Protein AF-A0A517XYT8-F1 (afdb_monomer)

Solvent-accessible surface area (backbone atoms only — not comparable to full-atom values): 6330 Å² total; per-residue (Å²): 113,70,70,57,56,52,49,46,38,22,62,76,65,64,52,74,62,92,68,50,55,78,69,40,64,41,75,62,33,64,22,34,53,51,24,52,51,51,46,69,72,39,90,82,55,67,39,56,68,68,57,50,50,59,44,69,70,45,68,72,28,56,92,59,52,90,49,69,70,58,46,50,52,51,55,52,36,47,40,55,40,17,55,40,62,72,45,54,46,37,58,53,45,78,43,42,68,48,84,69,75,75,79,76,74,81,81,130

Mean predicted aligned error: 7.03 Å

Structure (mmCIF, N/CA/C/O backbone):
data_AF-A0A517XYT8-F1
#
_entry.id   AF-A0A517XYT8-F1
#
loop_
_atom_site.group_PDB
_atom_site.id
_atom_site.type_symbol
_atom_site.label_atom_id
_atom_site.label_alt_id
_atom_site.label_comp_id
_atom_site.label_asym_id
_atom_site.label_entity_id
_atom_site.label_seq_id
_atom_site.pdbx_PDB_ins_code
_atom_site.Cartn_x
_atom_site.Cartn_y
_atom_site.Cartn_z
_atom_site.occupancy
_atom_site.B_iso_or_equiv
_atom_site.auth_seq_id
_atom_site.auth_comp_id
_atom_site.auth_asym_id
_atom_site.auth_atom_id
_atom_site.pdbx_PDB_model_num
ATOM 1 N N . MET A 1 1 ? 5.694 14.159 -13.184 1.00 49.62 1 MET A N 1
ATOM 2 C CA . MET A 1 1 ? 4.398 14.209 -13.904 1.00 49.62 1 MET A CA 1
ATOM 3 C C . MET A 1 1 ? 4.170 13.045 -14.868 1.00 49.62 1 MET A C 1
ATOM 5 O O . MET A 1 1 ? 3.067 12.523 -14.855 1.00 49.62 1 MET A O 1
ATOM 9 N N . LEU A 1 2 ? 5.161 12.582 -15.647 1.00 55.12 2 LEU A N 1
ATOM 10 C CA . LEU A 1 2 ? 4.976 11.464 -16.597 1.00 55.12 2 L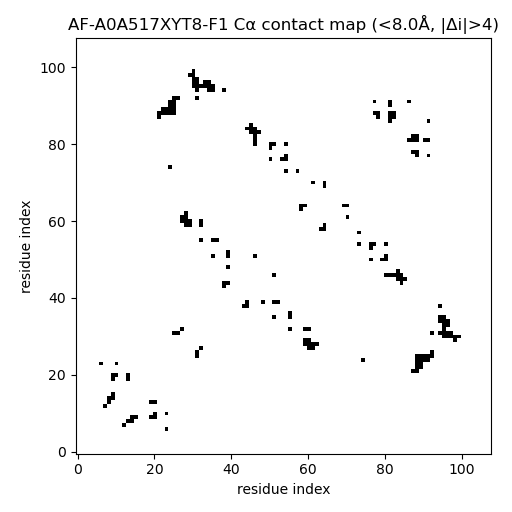EU A CA 1
ATOM 11 C C . LEU A 1 2 ? 4.400 10.185 -15.952 1.00 55.12 2 LEU A C 1
ATOM 13 O O . LEU A 1 2 ? 3.508 9.561 -16.512 1.00 55.12 2 LEU A O 1
ATOM 17 N N . ASN A 1 3 ? 4.856 9.841 -14.744 1.00 67.75 3 ASN A N 1
ATOM 18 C CA . ASN A 1 3 ? 4.421 8.636 -14.029 1.00 67.75 3 ASN A CA 1
ATOM 19 C C . ASN A 1 3 ? 2.929 8.674 -13.630 1.00 67.75 3 ASN A C 1
ATOM 21 O O . ASN A 1 3 ? 2.262 7.649 -13.651 1.00 67.75 3 ASN A O 1
ATOM 25 N N . VAL A 1 4 ? 2.383 9.862 -13.334 1.00 69.50 4 VAL A N 1
ATOM 26 C CA . VAL A 1 4 ? 0.958 10.033 -12.995 1.00 69.50 4 VAL A CA 1
ATOM 27 C C . VAL A 1 4 ? 0.096 9.812 -14.233 1.00 69.50 4 VAL A C 1
ATOM 29 O O . VAL A 1 4 ? -0.816 8.999 -14.197 1.00 69.50 4 VAL A O 1
ATOM 32 N N . TYR A 1 5 ? 0.431 10.450 -15.359 1.00 73.12 5 TYR A N 1
ATOM 33 C CA . TYR A 1 5 ? -0.308 10.260 -16.612 1.00 73.12 5 TYR A CA 1
ATOM 34 C C . TYR A 1 5 ? -0.285 8.807 -17.095 1.00 73.12 5 TYR A C 1
ATOM 36 O O . TYR A 1 5 ? -1.315 8.295 -17.530 1.00 73.12 5 TYR A O 1
ATOM 44 N N . LEU A 1 6 ? 0.863 8.129 -16.979 1.00 77.31 6 LEU A N 1
ATOM 45 C CA . LEU A 1 6 ? 0.988 6.724 -17.368 1.00 77.31 6 LEU A CA 1
ATOM 46 C C . LEU A 1 6 ? 0.128 5.813 -16.481 1.00 77.31 6 LEU A C 1
ATOM 48 O O . LEU A 1 6 ? -0.585 4.952 -16.993 1.00 77.31 6 LEU A O 1
ATOM 52 N N . LYS A 1 7 ? 0.159 6.030 -15.158 1.00 80.38 7 LYS A N 1
ATOM 53 C CA . LYS A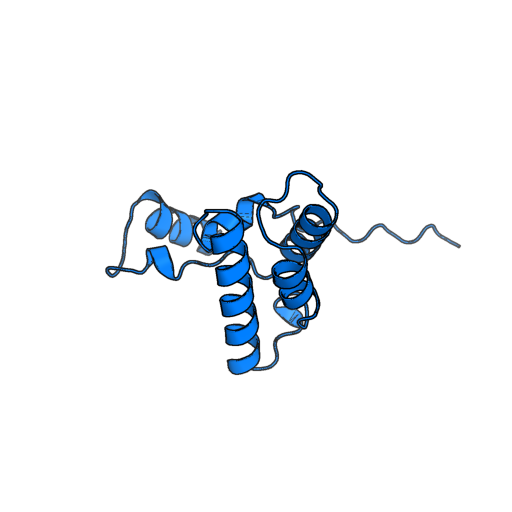 1 7 ? -0.670 5.280 -14.208 1.00 80.38 7 LYS A CA 1
ATOM 54 C C . LYS A 1 7 ? -2.154 5.549 -14.418 1.00 80.38 7 LYS A C 1
ATOM 56 O O . LYS A 1 7 ? -2.922 4.600 -14.400 1.00 80.38 7 LYS A O 1
ATOM 61 N N . THR A 1 8 ? -2.564 6.787 -14.690 1.00 80.25 8 THR A N 1
ATOM 62 C CA . THR A 1 8 ? -3.968 7.115 -14.986 1.00 80.25 8 THR A CA 1
ATOM 63 C C . THR A 1 8 ? -4.441 6.443 -16.272 1.00 80.25 8 THR A C 1
ATOM 65 O O . THR A 1 8 ? -5.505 5.832 -16.284 1.00 80.25 8 THR A O 1
ATOM 68 N N . ALA A 1 9 ? -3.647 6.500 -17.343 1.00 83.38 9 ALA A N 1
ATOM 69 C CA . ALA A 1 9 ? -3.965 5.836 -18.605 1.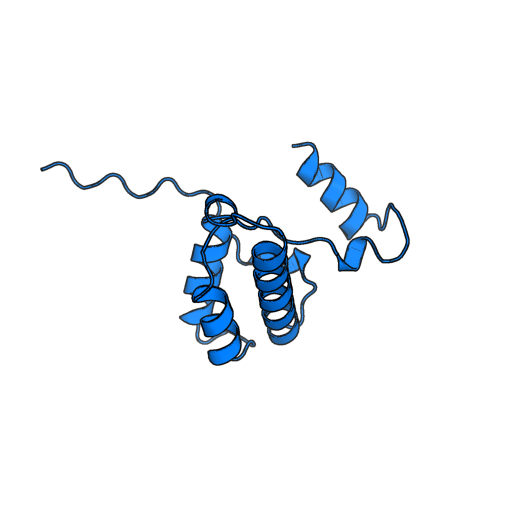00 83.38 9 ALA A CA 1
ATOM 70 C C . ALA A 1 9 ? -4.111 4.314 -18.439 1.00 83.38 9 ALA A C 1
ATOM 72 O O . ALA A 1 9 ? -5.050 3.729 -18.971 1.00 83.38 9 ALA A O 1
ATOM 73 N N . ALA A 1 10 ? -3.220 3.688 -17.667 1.00 82.00 10 ALA A N 1
ATOM 74 C CA . ALA A 1 10 ? -3.260 2.252 -17.408 1.00 82.00 10 ALA A CA 1
ATOM 75 C C . ALA A 1 10 ? -4.350 1.842 -16.400 1.00 82.00 10 ALA A C 1
ATOM 77 O O . ALA A 1 10 ? -4.943 0.782 -16.544 1.00 82.00 10 ALA A O 1
ATOM 78 N N . TYR A 1 11 ? -4.628 2.661 -15.381 1.00 82.38 11 TYR A N 1
ATOM 79 C CA . TYR A 1 11 ? -5.596 2.336 -14.330 1.00 82.38 11 TYR A CA 1
ATOM 80 C C . TYR A 1 11 ? -7.039 2.655 -14.729 1.00 82.38 11 TYR A C 1
ATOM 82 O O . TYR A 1 11 ? -7.926 1.823 -14.563 1.00 82.38 11 TYR A O 1
ATOM 90 N N . VAL A 1 12 ? -7.272 3.867 -15.246 1.00 84.19 12 VAL A N 1
ATOM 91 C CA . VAL A 1 12 ? -8.605 4.372 -15.612 1.00 84.19 12 VAL A CA 1
ATOM 92 C C . VAL A 1 12 ? -8.935 4.031 -17.060 1.00 84.19 12 VAL A C 1
ATOM 94 O O . VAL A 1 12 ? -10.055 3.633 -17.359 1.00 84.19 12 VAL A O 1
ATOM 97 N N . GLY A 1 13 ? -7.964 4.202 -17.960 1.00 83.81 13 GLY A N 1
ATOM 98 C CA . GLY A 1 13 ? -8.144 3.959 -19.392 1.00 83.81 13 GLY A CA 1
ATOM 99 C C . GLY A 1 13 ? -7.907 2.513 -19.828 1.00 83.81 13 GLY A C 1
ATOM 100 O O . GLY A 1 13 ? -8.090 2.226 -21.006 1.00 83.81 13 GLY A O 1
ATOM 101 N N . ASP A 1 14 ? -7.468 1.638 -18.914 1.00 85.00 14 ASP A N 1
ATOM 102 C CA . ASP A 1 14 ? -7.078 0.241 -19.179 1.00 85.00 14 ASP A CA 1
ATOM 103 C C . ASP A 1 14 ? -6.095 0.095 -20.362 1.00 85.00 14 ASP A C 1
ATOM 105 O O . ASP A 1 14 ? -6.068 -0.899 -21.086 1.00 85.00 14 ASP A O 1
ATOM 109 N N . LEU A 1 15 ? -5.279 1.132 -20.596 1.00 87.69 15 LEU A N 1
ATOM 110 C CA . LEU A 1 15 ? -4.333 1.163 -21.704 1.00 87.69 15 LEU A CA 1
ATOM 111 C C . LEU A 1 15 ? -3.065 0.384 -21.350 1.00 87.69 15 LEU A C 1
ATOM 113 O O . LEU A 1 15 ? -2.415 0.647 -20.338 1.00 87.69 15 LEU A O 1
ATOM 117 N N . GLY A 1 16 ? -2.654 -0.522 -22.237 1.00 86.88 16 GLY A N 1
ATOM 118 C CA . GLY A 1 16 ? -1.414 -1.281 -22.106 1.00 86.88 16 GLY A CA 1
ATOM 119 C C . GLY A 1 16 ? -1.600 -2.762 -22.411 1.00 86.88 16 GLY A C 1
ATOM 120 O O . GLY A 1 16 ? -2.503 -3.158 -23.142 1.00 86.88 16 GLY A O 1
ATOM 121 N N . ARG A 1 17 ? -0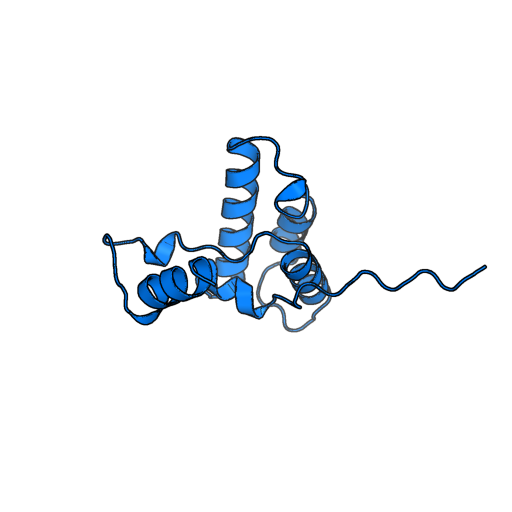.699 -3.592 -21.877 1.00 88.56 17 ARG A N 1
ATOM 122 C CA . ARG A 1 17 ? -0.841 -5.051 -21.971 1.00 88.56 17 ARG A CA 1
ATOM 123 C C . ARG A 1 17 ? -1.957 -5.526 -21.032 1.00 88.56 17 ARG A C 1
ATOM 125 O O . ARG A 1 17 ? -2.078 -4.963 -19.942 1.00 88.56 17 ARG A O 1
ATOM 132 N N . PRO A 1 18 ? -2.694 -6.592 -21.387 1.00 88.44 18 PRO A N 1
ATOM 133 C CA . PRO A 1 18 ? -3.630 -7.227 -20.464 1.00 88.44 18 PRO A CA 1
ATOM 134 C C . PRO A 1 18 ? -2.964 -7.534 -19.115 1.00 88.44 18 PRO A C 1
ATOM 136 O O . PRO A 1 18 ? -1.842 -8.043 -19.082 1.00 88.44 18 PRO A O 1
ATOM 139 N N . GLY A 1 19 ? -3.637 -7.187 -18.016 1.00 83.56 19 GLY A N 1
ATOM 140 C CA . GLY A 1 19 ? -3.131 -7.373 -16.651 1.00 83.56 19 GLY A CA 1
ATOM 141 C C . GLY A 1 19 ? -2.160 -6.293 -16.156 1.00 83.56 19 GLY A C 1
ATOM 142 O O . GLY A 1 19 ? -1.692 -6.374 -15.021 1.00 83.56 19 GLY A O 1
ATOM 143 N N . LEU A 1 20 ? -1.857 -5.257 -16.955 1.00 87.38 20 LEU A N 1
ATOM 144 C CA . LEU A 1 20 ? -1.018 -4.139 -16.501 1.00 87.38 20 LEU A CA 1
ATOM 145 C C . LEU A 1 20 ? -1.623 -3.444 -15.274 1.00 87.38 20 LEU A C 1
ATOM 147 O O . LEU A 1 20 ? -0.898 -3.110 -14.338 1.00 87.38 20 LEU A O 1
ATOM 151 N N . ARG A 1 21 ? -2.949 -3.278 -15.252 1.00 86.88 21 ARG A N 1
ATOM 152 C CA . ARG A 1 21 ? -3.689 -2.686 -14.133 1.00 86.88 21 ARG A CA 1
ATOM 153 C C . ARG A 1 21 ? -3.408 -3.390 -12.800 1.00 86.88 21 ARG A C 1
ATOM 155 O O . ARG A 1 21 ? -3.239 -2.719 -11.785 1.00 86.88 21 ARG A O 1
ATOM 162 N N . ASP A 1 22 ? -3.273 -4.716 -12.814 1.00 86.00 22 ASP A N 1
ATOM 163 C CA . ASP A 1 22 ? -3.106 -5.549 -11.613 1.00 86.00 22 ASP A CA 1
ATOM 164 C C . ASP A 1 22 ? -1.699 -5.481 -11.005 1.00 86.00 22 ASP A C 1
ATOM 166 O O . ASP A 1 22 ? -1.454 -5.984 -9.899 1.00 86.00 22 ASP A O 1
ATOM 170 N N . VAL A 1 23 ? -0.746 -4.892 -11.731 1.00 87.06 23 VAL A N 1
ATOM 171 C CA . VAL A 1 23 ? 0.647 -4.716 -11.296 1.00 87.06 23 VAL A CA 1
ATOM 172 C C . VAL A 1 23 ? 1.014 -3.259 -11.028 1.00 87.06 23 VAL A C 1
ATOM 174 O O . VAL A 1 23 ? 2.126 -2.993 -10.572 1.00 87.06 23 VAL A O 1
ATOM 177 N N . LEU A 1 24 ? 0.085 -2.322 -11.243 1.00 90.00 24 LEU A N 1
ATOM 178 C CA . LEU A 1 24 ? 0.259 -0.940 -10.811 1.00 90.00 24 LEU A CA 1
ATOM 179 C C . LEU A 1 24 ? 0.314 -0.886 -9.284 1.00 90.00 24 LEU A C 1
ATOM 181 O O . LEU A 1 24 ? -0.521 -1.464 -8.591 1.00 90.00 24 LEU A O 1
ATOM 185 N N . HIS A 1 25 ? 1.308 -0.174 -8.766 1.00 89.00 25 HIS A N 1
ATOM 186 C CA . HIS A 1 25 ? 1.538 -0.040 -7.335 1.00 89.00 25 HIS A CA 1
ATOM 187 C C . HIS A 1 25 ? 1.565 1.431 -6.909 1.00 89.00 25 HIS A C 1
ATOM 189 O O . HIS A 1 25 ? 1.902 2.303 -7.727 1.00 89.00 25 HIS A O 1
ATOM 195 N N . PRO A 1 26 ? 1.230 1.731 -5.642 1.00 88.81 26 PRO A N 1
ATOM 196 C CA . PRO A 1 26 ? 1.260 3.089 -5.116 1.00 88.81 26 PRO A CA 1
ATOM 197 C C . PRO A 1 26 ? 2.708 3.607 -5.071 1.00 88.81 26 PRO A C 1
ATOM 199 O O . PRO A 1 26 ? 3.659 2.829 -5.251 1.00 88.81 26 PRO A O 1
ATOM 202 N N . PRO A 1 27 ? 2.922 4.917 -4.877 1.00 86.69 27 PRO A N 1
ATOM 203 C CA . PRO A 1 27 ? 4.249 5.423 -4.543 1.00 86.69 27 PRO A CA 1
ATOM 204 C C . PRO A 1 27 ? 4.749 4.761 -3.250 1.00 86.69 27 PRO A C 1
ATOM 206 O O . PRO A 1 27 ? 4.148 4.906 -2.194 1.00 86.69 27 PRO A O 1
ATOM 209 N N . ILE A 1 28 ? 5.847 4.008 -3.336 1.00 88.00 28 ILE A N 1
ATOM 210 C CA . ILE A 1 28 ? 6.484 3.356 -2.183 1.00 88.00 28 ILE A CA 1
ATOM 211 C C . ILE A 1 28 ? 7.368 4.399 -1.490 1.00 88.00 28 ILE A C 1
ATOM 213 O O . ILE A 1 28 ? 8.586 4.383 -1.620 1.00 88.00 28 ILE A O 1
ATOM 217 N N . ASP A 1 29 ? 6.760 5.387 -0.843 1.00 88.25 29 ASP A N 1
ATOM 218 C CA . ASP A 1 29 ? 7.464 6.525 -0.248 1.00 88.25 29 ASP A CA 1
ATOM 219 C C . ASP A 1 29 ? 7.093 6.748 1.230 1.00 88.25 29 ASP A C 1
ATOM 221 O O . ASP A 1 29 ? 6.303 6.010 1.817 1.00 88.25 29 ASP A O 1
ATOM 225 N N . GLY A 1 30 ? 7.692 7.766 1.857 1.00 87.38 30 GLY A N 1
ATOM 226 C CA . GLY A 1 30 ? 7.429 8.078 3.264 1.00 87.38 30 GLY A CA 1
ATOM 227 C C . GLY A 1 30 ? 5.981 8.493 3.532 1.00 87.38 30 GLY A C 1
ATOM 228 O O . GLY A 1 30 ? 5.445 8.156 4.582 1.00 87.38 30 GLY A O 1
ATOM 229 N N . GLY A 1 31 ? 5.324 9.155 2.574 1.00 90.31 31 GLY A N 1
ATOM 230 C CA . GLY A 1 31 ? 3.924 9.561 2.700 1.00 90.31 31 GLY A CA 1
ATOM 231 C C . GLY A 1 31 ? 2.981 8.363 2.759 1.00 90.31 31 GLY A C 1
ATOM 232 O O . GLY A 1 31 ? 2.026 8.366 3.538 1.00 90.31 31 GLY A O 1
ATOM 233 N N . LEU A 1 32 ? 3.278 7.307 1.992 1.00 92.00 32 LEU A N 1
ATOM 234 C CA . LEU A 1 32 ? 2.513 6.063 2.047 1.00 92.00 32 LEU A CA 1
ATOM 235 C C . LEU A 1 32 ? 2.733 5.346 3.384 1.00 92.00 32 LEU A C 1
ATOM 237 O O . LEU A 1 32 ? 1.769 4.884 3.988 1.00 92.00 32 LEU A O 1
ATOM 241 N N . TRP A 1 33 ? 3.976 5.277 3.873 1.00 91.88 33 TRP A N 1
ATOM 242 C CA . TRP A 1 33 ? 4.277 4.636 5.162 1.00 91.88 33 TRP A CA 1
ATOM 243 C C . TRP A 1 33 ? 3.592 5.330 6.337 1.00 91.88 33 TRP A C 1
ATOM 245 O O . TRP A 1 33 ? 3.032 4.653 7.202 1.00 91.88 33 TRP A O 1
ATOM 255 N N . SER A 1 34 ? 3.594 6.664 6.353 1.00 91.50 34 SER A N 1
ATOM 256 C CA . SER A 1 34 ? 2.878 7.447 7.364 1.00 91.50 34 SER A CA 1
ATOM 257 C C . SER A 1 34 ? 1.380 7.151 7.326 1.00 91.50 34 SER A C 1
ATOM 259 O O . SER A 1 34 ? 0.792 6.816 8.350 1.00 91.50 34 SER A O 1
ATOM 261 N N . GLY A 1 35 ? 0.784 7.155 6.134 1.00 93.44 35 GLY A N 1
ATOM 262 C CA . GLY A 1 35 ? -0.625 6.824 5.939 1.00 93.44 35 GLY A CA 1
ATOM 263 C C . GLY A 1 35 ? -1.020 5.421 6.387 1.00 93.44 35 GLY A C 1
ATOM 264 O O . GLY A 1 35 ? -2.023 5.228 7.072 1.00 93.44 35 GLY A O 1
ATOM 265 N N . LEU A 1 36 ? -0.201 4.424 6.053 1.00 93.50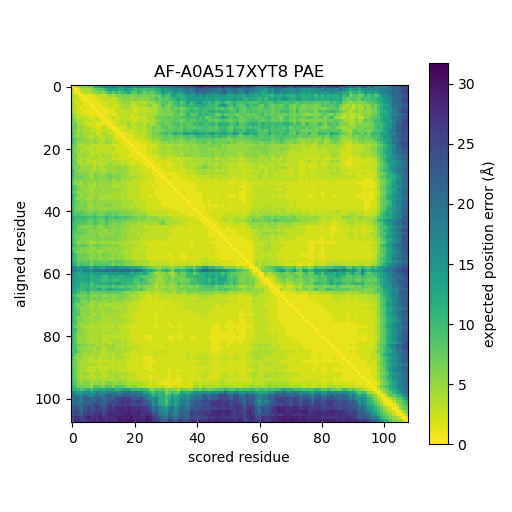 36 LEU A N 1
ATOM 266 C CA . LEU A 1 36 ? -0.402 3.044 6.497 1.00 93.50 36 LEU A CA 1
ATOM 267 C C . LEU A 1 36 ? -0.219 2.891 8.014 1.00 93.50 36 LEU A C 1
ATOM 269 O O . LEU A 1 36 ? -0.891 2.066 8.634 1.00 93.50 36 LEU A O 1
ATOM 273 N N . SER A 1 37 ? 0.646 3.700 8.628 1.00 92.75 37 SER A N 1
ATOM 274 C CA . SER A 1 37 ? 0.794 3.751 10.087 1.00 92.75 37 SER A CA 1
ATOM 275 C C . SER A 1 37 ? -0.445 4.354 10.757 1.00 92.75 37 SER A C 1
ATOM 277 O O . SER A 1 37 ? -0.920 3.823 11.760 1.00 92.75 37 SER A O 1
ATOM 279 N N . GLU A 1 38 ? -1.034 5.404 10.177 1.00 94.38 38 GLU A N 1
ATOM 280 C CA . GLU A 1 38 ? -2.312 5.954 10.647 1.00 94.38 38 GLU A CA 1
ATOM 281 C C . GLU A 1 38 ? -3.465 4.957 10.476 1.00 94.38 38 GLU A C 1
ATOM 283 O O . GLU A 1 38 ? -4.280 4.780 11.387 1.00 94.38 38 GLU A O 1
ATOM 288 N N . LEU A 1 39 ? -3.504 4.233 9.352 1.00 94.31 39 LEU A N 1
ATOM 289 C CA . LEU A 1 39 ? -4.460 3.146 9.139 1.00 94.31 39 LEU A CA 1
ATOM 290 C C . LEU A 1 39 ? -4.338 2.068 10.228 1.00 94.31 39 LEU A C 1
ATOM 292 O O . LEU A 1 39 ? -5.355 1.567 10.707 1.00 94.31 39 LEU A O 1
ATOM 296 N N . ALA A 1 40 ? -3.118 1.749 10.673 1.00 92.94 40 ALA A N 1
ATOM 297 C CA . ALA A 1 40 ? -2.890 0.776 11.743 1.00 92.94 40 ALA A CA 1
ATOM 298 C C . ALA A 1 40 ? -3.469 1.228 13.088 1.00 92.94 40 ALA A C 1
ATOM 300 O O . ALA A 1 40 ? -3.989 0.405 13.846 1.00 92.94 40 ALA A O 1
ATOM 301 N N . ALA A 1 41 ? -3.439 2.531 13.366 1.00 92.44 41 ALA A N 1
ATOM 302 C CA . ALA A 1 41 ? -4.075 3.115 14.543 1.00 92.44 41 ALA A CA 1
ATOM 303 C C . ALA A 1 41 ? -5.603 3.258 14.387 1.00 92.44 41 ALA A C 1
ATOM 305 O O . ALA A 1 41 ? -6.327 3.328 15.382 1.00 92.44 41 ALA A O 1
ATOM 306 N N . SER A 1 42 ? -6.114 3.277 13.154 1.00 92.25 42 SER A N 1
ATOM 307 C CA . SER A 1 42 ? -7.526 3.525 12.872 1.00 92.25 42 SER A CA 1
ATOM 308 C C . SER A 1 42 ? -8.425 2.348 13.276 1.00 92.25 42 SER A C 1
ATOM 310 O O . SER A 1 42 ? -8.188 1.214 12.847 1.00 92.25 42 SER A O 1
ATOM 312 N N . PRO A 1 43 ? -9.526 2.591 14.016 1.00 90.69 43 PRO A N 1
ATOM 313 C CA . PRO A 1 43 ? -10.532 1.570 14.313 1.00 90.69 43 PRO A CA 1
ATOM 314 C C . PRO A 1 43 ? -11.418 1.234 13.103 1.00 90.69 43 PRO A C 1
ATOM 316 O O . PRO A 1 43 ? -12.192 0.285 13.162 1.00 90.69 43 PRO A O 1
ATOM 319 N N . LYS A 1 44 ? -11.336 2.016 12.015 1.00 90.25 44 LYS A N 1
ATOM 320 C CA . LYS A 1 44 ? -12.121 1.815 10.784 1.00 90.25 44 LYS A CA 1
ATOM 321 C C . LYS A 1 44 ? -11.423 0.921 9.755 1.00 90.25 44 LYS A C 1
ATOM 323 O O . LYS A 1 44 ? -11.997 0.689 8.693 1.00 90.25 44 LYS A O 1
ATOM 328 N N . ARG A 1 45 ? -10.198 0.466 10.039 1.00 93.88 45 ARG A N 1
ATOM 329 C CA . ARG A 1 45 ? -9.459 -0.445 9.156 1.00 93.88 45 ARG A CA 1
ATOM 330 C C . ARG A 1 45 ? -10.239 -1.741 8.941 1.00 93.88 45 ARG A C 1
ATOM 332 O O . ARG A 1 45 ? -10.910 -2.220 9.858 1.00 93.88 45 ARG A O 1
ATOM 339 N N . LYS A 1 46 ? -10.114 -2.318 7.751 1.00 95.88 46 LYS A N 1
ATOM 340 C CA . LYS A 1 46 ? -10.674 -3.636 7.423 1.00 95.88 46 LYS A CA 1
ATOM 341 C C . LYS A 1 46 ? -9.595 -4.716 7.446 1.00 95.88 46 LYS A C 1
ATOM 343 O O . LYS A 1 46 ? -9.879 -5.859 7.799 1.00 95.88 46 LYS A O 1
ATOM 348 N N . VAL A 1 47 ? -8.358 -4.348 7.110 1.00 96.62 47 VAL A N 1
ATOM 349 C CA . VAL A 1 47 ? -7.197 -5.234 7.157 1.00 96.62 47 VAL A CA 1
ATOM 350 C C . VAL A 1 47 ? -6.888 -5.666 8.592 1.00 96.62 47 VAL A C 1
ATOM 352 O O . VAL A 1 47 ? -7.009 -4.889 9.546 1.00 96.62 47 VAL A O 1
ATOM 355 N N . SER A 1 48 ? -6.450 -6.918 8.750 1.00 95.81 48 SER A N 1
ATOM 356 C CA . SER A 1 48 ? -6.005 -7.418 10.050 1.00 95.81 48 SER A CA 1
ATOM 357 C C . SER A 1 48 ? -4.771 -6.636 10.542 1.00 95.81 48 SER A C 1
ATOM 359 O O . SER A 1 48 ? -3.891 -6.291 9.740 1.00 95.81 48 SER A O 1
ATOM 361 N N . PRO A 1 49 ? -4.667 -6.376 11.860 1.00 94.25 49 PRO A N 1
ATOM 362 C CA . PRO A 1 49 ? -3.513 -5.689 12.444 1.00 94.25 49 PRO A CA 1
ATOM 363 C C . PRO A 1 49 ? -2.184 -6.377 12.127 1.00 94.25 49 PRO A C 1
ATOM 365 O O . PRO A 1 49 ? -1.183 -5.709 11.889 1.00 94.25 49 PRO A O 1
ATOM 368 N N . GLU A 1 50 ? -2.173 -7.708 12.090 1.00 95.38 50 GLU A N 1
ATOM 369 C CA . GLU A 1 50 ? -0.979 -8.524 11.872 1.00 95.38 50 GLU A CA 1
ATOM 370 C C . GLU A 1 50 ? -0.428 -8.356 10.452 1.00 95.38 50 GLU A C 1
ATOM 372 O O . GLU A 1 50 ? 0.786 -8.266 10.258 1.00 95.38 50 GLU A O 1
ATOM 377 N N . VAL A 1 51 ? -1.315 -8.278 9.454 1.00 95.50 51 VAL A N 1
ATOM 378 C CA . VAL A 1 51 ? -0.932 -8.066 8.049 1.00 95.50 51 VAL A CA 1
ATOM 379 C C . VAL A 1 51 ? -0.273 -6.699 7.881 1.00 95.50 51 VAL A C 1
ATOM 381 O O . VAL A 1 51 ? 0.777 -6.584 7.246 1.00 95.50 51 VAL A O 1
ATOM 384 N N . LEU A 1 52 ? -0.863 -5.671 8.489 1.00 94.25 52 LEU A N 1
ATOM 385 C CA . LEU A 1 52 ? -0.357 -4.308 8.403 1.00 94.25 52 LEU A CA 1
ATOM 386 C C . LEU A 1 52 ? 0.940 -4.128 9.204 1.00 94.25 52 LEU A C 1
ATOM 388 O O . LEU A 1 52 ? 1.890 -3.532 8.703 1.00 94.25 52 LEU A O 1
ATOM 392 N N . ALA A 1 53 ? 1.029 -4.722 10.398 1.00 93.56 53 ALA A N 1
ATOM 393 C CA . ALA A 1 53 ? 2.253 -4.738 11.197 1.00 93.56 53 ALA A CA 1
ATOM 394 C C . ALA A 1 53 ? 3.415 -5.386 10.434 1.00 93.56 53 ALA A C 1
ATOM 396 O O . ALA A 1 53 ? 4.526 -4.861 10.443 1.00 93.56 53 ALA A O 1
ATOM 397 N N . ARG A 1 54 ? 3.158 -6.486 9.714 1.00 93.50 54 ARG A N 1
ATOM 398 C CA . ARG A 1 54 ? 4.182 -7.140 8.894 1.00 93.50 54 ARG A CA 1
ATOM 399 C C . ARG A 1 54 ? 4.685 -6.255 7.755 1.00 93.50 54 ARG A C 1
ATOM 401 O O . ARG A 1 54 ? 5.871 -6.308 7.453 1.00 93.50 54 ARG A O 1
ATOM 408 N N . LEU A 1 55 ? 3.818 -5.447 7.140 1.00 92.94 55 LEU A N 1
ATOM 409 C CA . LEU A 1 55 ? 4.233 -4.458 6.140 1.00 92.94 55 LEU A CA 1
ATOM 410 C C . LEU A 1 55 ? 5.087 -3.349 6.771 1.00 92.94 55 LEU A C 1
ATOM 412 O O . LEU A 1 55 ? 6.151 -3.027 6.250 1.00 92.94 55 LEU A O 1
ATOM 416 N N . LEU A 1 56 ? 4.649 -2.797 7.905 1.00 91.50 56 LEU A N 1
ATOM 417 C CA . LEU A 1 56 ? 5.332 -1.689 8.584 1.00 91.50 56 LEU A CA 1
ATOM 418 C C . LEU A 1 56 ? 6.689 -2.082 9.193 1.00 91.50 56 LEU A C 1
ATOM 420 O O . LEU A 1 56 ? 7.520 -1.211 9.429 1.00 91.50 56 LEU A O 1
ATOM 424 N N . GLN A 1 57 ? 6.934 -3.377 9.417 1.00 91.06 57 GLN A N 1
ATOM 425 C CA . GLN A 1 57 ? 8.233 -3.914 9.843 1.00 91.06 57 GLN A CA 1
ATOM 426 C C . GLN A 1 57 ? 9.272 -4.007 8.715 1.00 91.06 57 GLN A C 1
ATOM 428 O O . GLN A 1 57 ? 10.453 -4.206 9.000 1.00 91.06 57 GLN A O 1
ATOM 433 N N . LEU A 1 58 ? 8.864 -3.912 7.445 1.00 87.56 58 LEU A N 1
ATOM 434 C CA . LEU A 1 58 ? 9.805 -3.907 6.323 1.00 87.56 58 LEU A CA 1
ATOM 435 C C . LEU A 1 58 ? 10.560 -2.573 6.260 1.00 87.56 58 LEU A C 1
ATOM 437 O O . LEU A 1 58 ? 10.093 -1.573 6.802 1.00 87.56 58 LEU A O 1
ATOM 441 N N . ASN A 1 59 ? 11.709 -2.562 5.572 1.00 72.19 59 ASN A N 1
ATOM 442 C CA . ASN A 1 59 ? 12.634 -1.423 5.443 1.00 72.19 59 ASN A CA 1
ATOM 443 C C . ASN A 1 59 ? 12.072 -0.227 4.641 1.00 72.19 59 ASN A C 1
ATOM 445 O O . ASN A 1 59 ? 12.694 0.238 3.689 1.00 72.19 59 ASN A O 1
ATOM 449 N N . GLY A 1 60 ? 10.931 0.309 5.073 1.00 69.50 60 GLY A N 1
ATOM 450 C CA . GLY A 1 60 ? 10.514 1.678 4.817 1.00 69.50 60 GLY A CA 1
ATOM 451 C C . GLY A 1 60 ? 10.323 2.075 3.344 1.00 69.50 60 GLY A C 1
ATOM 452 O O . GLY A 1 60 ? 10.146 1.220 2.472 1.00 69.50 60 GLY A O 1
ATOM 453 N N . PRO A 1 61 ? 10.349 3.400 3.074 1.00 71.44 61 PRO A N 1
ATOM 454 C CA . PRO A 1 61 ? 10.244 3.963 1.731 1.00 71.44 61 PRO A CA 1
ATOM 455 C C . PRO A 1 61 ? 11.277 3.381 0.763 1.00 71.44 61 PRO A C 1
ATOM 457 O O . PRO A 1 61 ? 12.326 2.895 1.177 1.00 71.44 61 PRO A O 1
ATOM 460 N N . ILE A 1 62 ? 11.050 3.569 -0.540 1.00 71.88 62 ILE A N 1
ATOM 461 C CA . ILE A 1 62 ? 11.905 3.090 -1.642 1.00 71.88 62 ILE A CA 1
ATOM 462 C C . ILE A 1 62 ? 13.404 3.380 -1.465 1.00 71.88 62 ILE A C 1
ATOM 464 O O . ILE A 1 62 ? 14.231 2.611 -1.939 1.00 71.88 62 ILE A O 1
ATOM 468 N N . ASN A 1 63 ? 13.762 4.441 -0.737 1.00 73.75 63 ASN A N 1
ATOM 469 C CA . ASN A 1 63 ? 15.149 4.809 -0.438 1.00 73.75 63 ASN A CA 1
ATOM 470 C C . ASN A 1 63 ? 15.890 3.766 0.423 1.00 73.75 63 ASN A C 1
ATOM 472 O O . ASN A 1 63 ? 17.117 3.752 0.426 1.00 73.75 63 ASN A O 1
ATOM 476 N N . GLY A 1 64 ? 15.166 2.916 1.158 1.00 72.38 64 GLY A N 1
ATOM 477 C CA . GLY A 1 64 ? 15.713 1.817 1.959 1.00 72.38 64 GLY A CA 1
ATOM 478 C C . GLY A 1 64 ? 15.816 0.483 1.211 1.00 72.38 64 GLY A C 1
ATOM 479 O O . GLY A 1 64 ? 16.303 -0.497 1.773 1.00 72.38 64 GLY A O 1
ATOM 480 N N . ILE A 1 65 ? 15.363 0.423 -0.045 1.00 83.06 65 ILE A N 1
ATOM 481 C CA . ILE A 1 65 ? 15.346 -0.802 -0.846 1.00 83.06 65 ILE A CA 1
ATOM 482 C C . ILE A 1 65 ? 16.672 -0.933 -1.595 1.00 83.06 65 ILE A C 1
ATOM 484 O O . ILE A 1 65 ? 16.950 -0.188 -2.532 1.00 83.06 65 ILE A O 1
ATOM 488 N N . THR A 1 66 ? 17.486 -1.908 -1.197 1.00 83.31 66 THR A N 1
ATOM 489 C CA . THR A 1 66 ? 18.825 -2.125 -1.769 1.00 83.31 66 THR A CA 1
ATOM 490 C C . THR A 1 66 ? 18.861 -3.188 -2.861 1.00 83.31 66 THR A C 1
ATOM 492 O O . THR A 1 66 ? 19.823 -3.243 -3.624 1.00 83.31 66 THR A O 1
ATOM 495 N N . ASP A 1 67 ? 17.834 -4.034 -2.954 1.00 88.44 67 ASP A N 1
ATOM 496 C CA . ASP A 1 67 ? 17.759 -5.101 -3.945 1.00 88.44 67 ASP A CA 1
ATOM 497 C C . ASP A 1 67 ? 16.319 -5.416 -4.390 1.00 88.44 67 ASP A C 1
ATOM 499 O O . ASP A 1 67 ? 15.320 -4.981 -3.810 1.00 88.44 67 ASP A O 1
ATOM 503 N N . TYR A 1 68 ? 16.221 -6.165 -5.490 1.00 88.44 68 TYR A N 1
ATOM 504 C CA . TYR A 1 68 ? 14.941 -6.555 -6.075 1.00 88.44 68 TYR A CA 1
ATOM 505 C C . TYR A 1 68 ? 14.126 -7.531 -5.199 1.00 88.44 68 TYR A C 1
ATOM 507 O O . TYR A 1 68 ? 12.907 -7.367 -5.114 1.00 88.44 68 TYR A O 1
ATOM 515 N N . PRO A 1 69 ? 14.730 -8.519 -4.508 1.00 91.50 69 PRO A N 1
ATOM 516 C CA . PRO A 1 69 ? 14.006 -9.335 -3.533 1.00 91.50 69 PRO A CA 1
ATOM 517 C C . PRO A 1 69 ? 13.316 -8.524 -2.425 1.00 91.50 69 PRO A C 1
ATOM 519 O O . PRO A 1 69 ? 12.150 -8.789 -2.126 1.00 91.50 69 PRO A O 1
ATOM 522 N N . ALA A 1 70 ? 13.978 -7.515 -1.854 1.00 88.44 70 ALA A N 1
ATOM 523 C CA . ALA A 1 70 ? 13.398 -6.625 -0.849 1.00 88.44 70 ALA A CA 1
ATOM 524 C C . ALA A 1 70 ? 12.223 -5.821 -1.424 1.00 88.44 70 ALA A C 1
ATOM 526 O O . ALA A 1 70 ? 11.163 -5.734 -0.799 1.00 88.44 70 ALA A O 1
ATOM 527 N N . TYR A 1 71 ? 12.365 -5.314 -2.654 1.00 88.81 71 TYR A N 1
ATOM 528 C CA . TYR A 1 71 ? 11.262 -4.674 -3.373 1.00 88.81 71 TYR A CA 1
ATOM 529 C C . TYR A 1 71 ? 10.046 -5.606 -3.504 1.00 88.81 71 TYR A C 1
ATOM 531 O O . TYR A 1 71 ? 8.921 -5.214 -3.191 1.00 88.81 71 TYR A O 1
ATOM 539 N N . LEU A 1 72 ? 10.254 -6.860 -3.917 1.00 91.38 72 LEU A N 1
ATOM 540 C CA . LEU A 1 72 ? 9.166 -7.829 -4.071 1.00 91.38 72 LEU A CA 1
ATOM 541 C C . LEU A 1 72 ? 8.471 -8.162 -2.748 1.00 91.38 72 LEU A C 1
ATOM 543 O O . LEU A 1 72 ? 7.249 -8.340 -2.738 1.00 91.38 72 LEU A O 1
ATOM 547 N N . GLN A 1 73 ? 9.210 -8.228 -1.638 1.00 92.12 73 GLN A N 1
ATOM 548 C CA . GLN A 1 73 ? 8.619 -8.434 -0.313 1.00 92.12 73 GLN A CA 1
ATOM 549 C C . GLN A 1 73 ? 7.672 -7.291 0.057 1.00 92.12 73 GLN A C 1
ATOM 551 O O . GLN A 1 73 ? 6.554 -7.551 0.504 1.00 92.12 73 GLN A O 1
ATOM 556 N N . ILE A 1 74 ? 8.078 -6.046 -0.204 1.00 92.19 74 ILE A N 1
ATOM 557 C CA . ILE A 1 74 ? 7.243 -4.860 0.020 1.00 92.19 74 I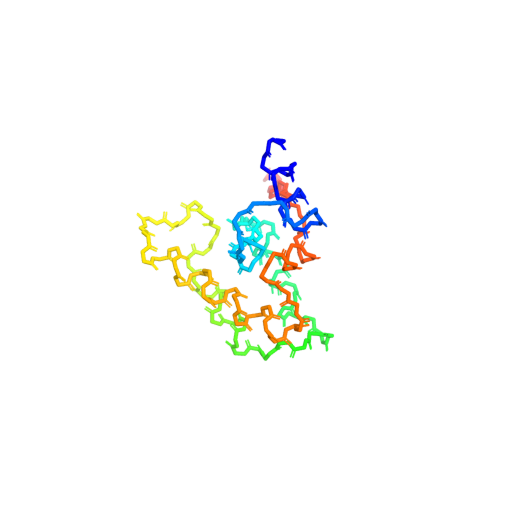LE A CA 1
ATOM 558 C C . ILE A 1 74 ? 5.988 -4.916 -0.846 1.00 92.19 74 ILE A C 1
ATOM 560 O O . ILE A 1 74 ? 4.882 -4.828 -0.320 1.00 92.19 74 ILE A O 1
ATOM 564 N N . ILE A 1 75 ? 6.128 -5.134 -2.158 1.00 92.75 75 ILE A N 1
ATOM 565 C CA . ILE A 1 75 ? 4.974 -5.204 -3.066 1.00 92.75 75 ILE A CA 1
ATOM 566 C C . ILE A 1 75 ? 4.010 -6.325 -2.661 1.00 92.75 75 ILE A C 1
ATOM 568 O O . ILE A 1 75 ? 2.795 -6.135 -2.686 1.00 92.75 75 ILE A O 1
ATOM 572 N N . THR A 1 76 ? 4.532 -7.479 -2.246 1.00 94.25 76 THR A N 1
ATOM 573 C CA . THR A 1 76 ? 3.712 -8.603 -1.771 1.00 94.25 76 THR A CA 1
ATOM 574 C C . THR A 1 76 ? 2.968 -8.248 -0.484 1.00 94.25 76 THR A C 1
ATOM 576 O O . THR A 1 76 ? 1.772 -8.514 -0.368 1.00 94.25 76 THR A O 1
ATOM 579 N N . ALA A 1 77 ? 3.638 -7.602 0.470 1.00 94.69 77 ALA A N 1
ATOM 580 C CA . ALA A 1 77 ? 3.005 -7.146 1.702 1.00 94.69 77 ALA A CA 1
ATOM 581 C C . ALA A 1 77 ? 1.930 -6.077 1.431 1.00 94.69 77 ALA A C 1
ATOM 583 O O . ALA A 1 77 ? 0.827 -6.178 1.967 1.00 94.69 77 ALA A O 1
ATOM 584 N N . CYS A 1 78 ? 2.185 -5.129 0.523 1.00 94.75 78 CYS A N 1
ATOM 585 C CA . CYS A 1 78 ? 1.181 -4.171 0.060 1.00 94.75 78 CYS A CA 1
ATOM 586 C C . CYS A 1 78 ? -0.028 -4.876 -0.572 1.00 94.75 78 CYS A C 1
ATOM 588 O O . CYS A 1 78 ? -1.160 -4.536 -0.249 1.00 94.75 78 CYS A O 1
ATOM 590 N N . ARG A 1 79 ? 0.171 -5.902 -1.4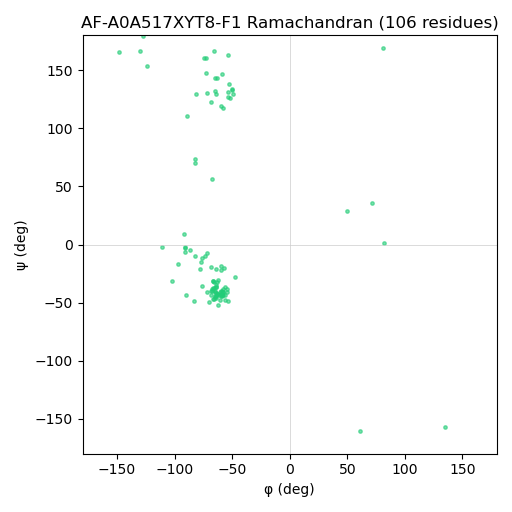12 1.00 96.00 79 ARG A N 1
ATOM 591 C CA . ARG A 1 79 ? -0.949 -6.678 -1.982 1.00 96.00 79 ARG A CA 1
ATOM 592 C C . ARG A 1 79 ? -1.824 -7.311 -0.903 1.00 96.00 79 ARG A C 1
ATOM 594 O O . ARG A 1 79 ? -3.043 -7.283 -1.032 1.00 96.00 79 ARG A O 1
ATOM 601 N N . ASN A 1 80 ? -1.223 -7.839 0.160 1.00 97.00 80 ASN A N 1
ATOM 602 C CA . ASN A 1 80 ? -1.977 -8.425 1.269 1.00 97.00 80 ASN A CA 1
ATOM 603 C C . ASN A 1 80 ? -2.789 -7.370 2.032 1.00 97.00 80 ASN A C 1
ATOM 605 O O . ASN A 1 80 ? -3.923 -7.641 2.4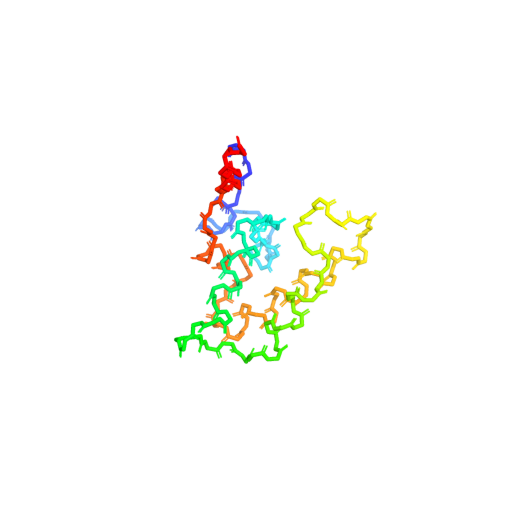24 1.00 97.00 80 ASN A O 1
ATOM 609 N N . VAL A 1 81 ? -2.242 -6.163 2.206 1.00 96.56 81 VAL A N 1
ATOM 610 C CA . VAL A 1 81 ? -2.989 -5.043 2.796 1.00 96.56 81 VAL A CA 1
ATOM 611 C C . VAL A 1 81 ? -4.141 -4.616 1.892 1.00 96.56 81 VAL A C 1
ATOM 613 O O . VAL A 1 81 ? -5.264 -4.501 2.371 1.00 96.56 81 VAL A O 1
ATOM 616 N N . ALA A 1 82 ? -3.895 -4.453 0.590 1.00 96.25 82 ALA A N 1
ATOM 617 C CA . ALA A 1 82 ? -4.925 -4.091 -0.384 1.00 96.25 82 ALA A CA 1
ATOM 618 C C . ALA A 1 82 ? -6.072 -5.115 -0.400 1.00 96.25 82 ALA A C 1
ATOM 620 O O . ALA A 1 82 ? -7.243 -4.746 -0.338 1.00 96.25 82 ALA A O 1
ATOM 621 N N . LEU A 1 83 ? -5.736 -6.410 -0.362 1.00 96.56 83 LEU A N 1
ATOM 622 C CA . LEU A 1 83 ? -6.713 -7.490 -0.243 1.00 96.56 83 LEU A CA 1
ATOM 623 C C . LEU A 1 83 ? -7.552 -7.367 1.039 1.00 96.56 83 LEU A C 1
ATOM 625 O O . LEU A 1 83 ? -8.771 -7.512 0.979 1.00 96.56 83 LEU A O 1
ATOM 629 N N . GLY A 1 84 ? -6.921 -7.076 2.180 1.00 96.50 84 GLY A N 1
ATOM 630 C CA . GLY A 1 84 ? -7.622 -6.875 3.452 1.00 96.50 84 GLY A CA 1
ATOM 631 C C . GLY A 1 84 ? -8.515 -5.630 3.478 1.00 96.50 84 GLY A C 1
ATOM 632 O O . GLY A 1 84 ? -9.566 -5.644 4.112 1.00 96.50 84 GLY A O 1
ATOM 633 N N . GLU A 1 85 ? -8.138 -4.576 2.756 1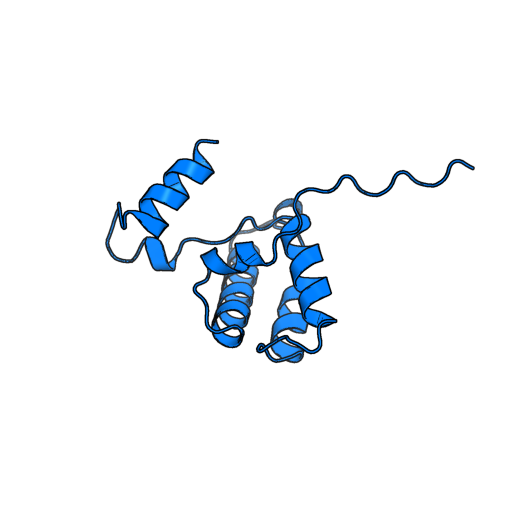.00 96.12 85 GLU A N 1
ATOM 634 C CA . GLU A 1 85 ? -8.947 -3.361 2.588 1.00 96.12 85 GLU A CA 1
ATOM 635 C C . GLU A 1 85 ? -10.022 -3.482 1.491 1.00 96.12 85 GLU A C 1
ATOM 637 O O . GLU A 1 85 ? -10.934 -2.649 1.402 1.00 96.12 85 GLU A O 1
ATOM 642 N N . GLY A 1 86 ? -9.972 -4.558 0.699 1.00 96.06 86 GLY A N 1
ATOM 643 C CA . GLY A 1 86 ? -10.894 -4.813 -0.404 1.00 96.06 86 GLY A CA 1
ATOM 644 C C . GLY A 1 86 ? -10.666 -3.886 -1.598 1.00 96.06 86 GLY A C 1
ATOM 645 O O . GLY A 1 86 ? -11.634 -3.480 -2.239 1.00 96.06 86 GLY A O 1
ATOM 646 N N . CYS A 1 87 ? -9.413 -3.527 -1.878 1.00 94.88 87 CYS A N 1
ATOM 647 C CA . CYS A 1 87 ? -9.026 -2.664 -2.991 1.00 94.88 87 CYS A CA 1
ATOM 648 C C . CYS A 1 87 ? -7.888 -3.275 -3.828 1.00 94.88 87 CYS A C 1
ATOM 650 O O . CYS A 1 87 ? -7.248 -4.260 -3.448 1.00 94.88 87 CYS A O 1
ATOM 652 N N . SER A 1 88 ? -7.652 -2.709 -5.010 1.00 93.69 88 SER A N 1
ATOM 653 C CA . SER A 1 88 ? -6.510 -3.061 -5.855 1.00 93.69 88 SER A CA 1
ATOM 654 C C . SER A 1 88 ? -5.205 -2.485 -5.297 1.00 93.69 88 SER A C 1
ATOM 656 O O . SER A 1 88 ? -5.204 -1.546 -4.504 1.00 93.69 88 SER A O 1
ATOM 658 N N . LEU A 1 89 ? -4.062 -3.037 -5.722 1.00 94.25 89 LEU A N 1
ATOM 659 C CA . LEU A 1 89 ? -2.753 -2.639 -5.195 1.00 94.25 89 LEU A CA 1
ATOM 660 C C . LEU A 1 89 ? -2.523 -1.122 -5.296 1.00 94.25 89 LEU A C 1
ATOM 662 O O . LEU A 1 89 ? -2.136 -0.501 -4.312 1.00 94.25 89 LEU A O 1
ATOM 666 N N . ILE A 1 90 ? -2.787 -0.530 -6.462 1.00 92.19 90 ILE A N 1
ATOM 667 C CA . ILE A 1 90 ? -2.634 0.909 -6.708 1.00 92.19 90 ILE A CA 1
ATOM 668 C C . ILE A 1 90 ? -3.547 1.771 -5.827 1.00 92.19 90 ILE A C 1
ATOM 670 O O . ILE A 1 90 ? -3.153 2.862 -5.432 1.00 92.19 90 ILE A O 1
ATOM 674 N N . GLU A 1 91 ? -4.726 1.278 -5.444 1.00 93.38 91 GLU A N 1
ATOM 675 C CA . GLU A 1 91 ? -5.687 2.023 -4.622 1.00 93.38 91 GLU A CA 1
ATOM 676 C C . GLU A 1 91 ? -5.253 2.188 -3.165 1.00 93.38 91 GLU A C 1
ATOM 678 O O . GLU A 1 91 ? -5.872 2.961 -2.437 1.00 93.38 91 GLU A O 1
ATOM 683 N N . LEU A 1 92 ? -4.164 1.548 -2.729 1.00 93.62 92 LEU A N 1
ATOM 684 C CA . LEU A 1 92 ? -3.509 1.919 -1.472 1.00 93.62 92 LEU A CA 1
ATOM 685 C C . LEU A 1 92 ? -3.031 3.377 -1.460 1.00 93.62 92 LEU A C 1
ATOM 687 O O . LEU A 1 92 ? -2.833 3.938 -0.386 1.00 93.62 92 LEU A O 1
ATOM 691 N N . GLU A 1 93 ? -2.891 4.014 -2.627 1.00 92.00 93 GLU A N 1
ATOM 692 C CA . GLU A 1 93 ? -2.614 5.448 -2.745 1.00 92.00 93 GLU A CA 1
ATOM 693 C C . GLU A 1 93 ? -3.679 6.316 -2.047 1.00 92.00 93 GLU A C 1
ATOM 695 O O . GLU A 1 93 ? -3.372 7.432 -1.646 1.00 92.00 93 GLU A O 1
ATOM 700 N N . GLN A 1 94 ? -4.887 5.796 -1.781 1.00 92.88 94 GLN A N 1
ATOM 701 C CA . GLN A 1 94 ? -5.898 6.492 -0.967 1.00 92.88 94 GLN A CA 1
ATOM 702 C C . GLN A 1 94 ? -5.433 6.798 0.467 1.00 92.88 94 GLN A C 1
ATOM 704 O O . GLN A 1 94 ? -5.986 7.683 1.115 1.00 92.88 94 GLN A O 1
ATOM 709 N N . PHE A 1 95 ? -4.441 6.055 0.969 1.00 93.56 95 PHE A N 1
ATOM 710 C CA . PHE A 1 95 ? -3.848 6.275 2.285 1.00 93.56 95 PHE A CA 1
ATOM 711 C C . PHE A 1 95 ? -2.654 7.231 2.229 1.00 93.56 95 PHE A C 1
ATOM 713 O O . PHE A 1 95 ? -2.121 7.589 3.268 1.00 93.56 95 PHE A O 1
ATOM 720 N N . TRP A 1 96 ? -2.198 7.647 1.047 1.00 91.81 96 TRP A N 1
ATOM 721 C CA . TRP A 1 96 ? -1.018 8.492 0.913 1.00 91.81 96 TRP A CA 1
ATOM 722 C C . TRP A 1 96 ? -1.268 9.899 1.469 1.00 91.81 96 TRP A C 1
ATOM 724 O O . TRP A 1 96 ? -2.152 10.616 1.005 1.00 91.81 96 TRP A O 1
ATOM 734 N N . LEU A 1 97 ? -0.450 10.320 2.438 1.00 88.00 97 LEU A N 1
ATOM 735 C CA . LEU A 1 97 ? -0.592 11.622 3.111 1.00 88.00 97 LEU A CA 1
ATOM 736 C C . LEU A 1 97 ? 0.220 12.749 2.459 1.00 88.00 97 LEU A C 1
ATOM 738 O O . LEU A 1 97 ? 0.330 13.847 3.004 1.00 88.00 97 LEU A O 1
ATOM 742 N N . GLY A 1 98 ? 0.803 12.493 1.289 1.00 78.81 98 GLY A N 1
ATOM 743 C CA . GLY A 1 98 ? 1.732 13.418 0.659 1.00 78.81 98 GLY A CA 1
ATOM 744 C C . GLY A 1 98 ? 3.144 13.332 1.233 1.00 78.81 98 GLY A C 1
ATOM 745 O O . GLY A 1 98 ? 3.412 12.728 2.270 1.00 78.81 98 GLY A O 1
ATOM 746 N N . SER A 1 99 ? 4.081 13.979 0.550 1.00 62.69 99 SER A N 1
ATOM 747 C CA . SER A 1 99 ? 5.436 14.202 1.047 1.00 62.69 99 SER A CA 1
ATOM 748 C C . SER A 1 99 ? 5.442 15.418 1.975 1.00 62.69 99 SER A C 1
ATOM 750 O O . SER A 1 99 ? 5.868 16.502 1.574 1.00 62.69 99 SER A O 1
ATOM 752 N N . ALA A 1 100 ? 4.907 15.279 3.188 1.00 52.81 100 ALA A N 1
ATOM 753 C CA . ALA A 1 100 ? 5.077 16.314 4.201 1.00 52.81 100 ALA A CA 1
ATOM 754 C C . ALA A 1 100 ? 6.568 16.423 4.561 1.00 52.81 100 ALA A C 1
ATOM 756 O O . ALA A 1 100 ? 7.224 15.418 4.846 1.00 52.81 100 ALA A O 1
ATOM 757 N N . THR A 1 101 ? 7.110 17.641 4.531 1.00 45.69 101 THR A N 1
ATOM 758 C CA . THR A 1 101 ? 8.415 17.955 5.122 1.00 45.69 101 THR A CA 1
ATOM 759 C C . THR A 1 101 ? 8.388 17.499 6.585 1.00 45.69 101 THR A C 1
ATOM 761 O O . THR A 1 101 ? 7.409 17.817 7.267 1.00 45.69 101 THR A O 1
ATOM 764 N N . PRO A 1 102 ? 9.396 16.761 7.092 1.00 48.69 102 PRO A N 1
ATOM 765 C CA . PRO A 1 102 ? 9.460 16.461 8.518 1.00 48.69 102 PRO A CA 1
ATOM 766 C C . PRO A 1 102 ? 9.352 17.778 9.303 1.00 48.69 102 PRO A C 1
ATOM 768 O O . PRO A 1 102 ? 9.921 18.780 8.854 1.00 48.69 102 PRO A O 1
ATOM 771 N N . PRO A 1 103 ? 8.589 17.823 10.411 1.00 45.44 103 PRO A N 1
ATOM 772 C CA . PRO A 1 103 ? 8.466 19.039 11.201 1.00 45.44 103 PRO A CA 1
ATOM 773 C C . PRO A 1 103 ? 9.869 19.523 11.569 1.00 45.44 103 PRO A C 1
ATOM 775 O O . PRO A 1 103 ? 10.681 18.744 12.069 1.00 45.44 103 PRO A O 1
ATOM 778 N N . SER A 1 104 ? 10.166 20.787 11.265 1.00 47.09 104 SER A N 1
ATOM 779 C CA . SER A 1 104 ? 11.393 21.444 11.704 1.00 47.09 104 SER A CA 1
ATOM 780 C C . SER A 1 104 ? 11.513 21.254 13.214 1.00 47.09 104 SER A C 1
ATOM 782 O O . SER A 1 104 ? 10.564 21.559 13.940 1.00 47.09 104 SER A O 1
ATOM 784 N N . GLU A 1 105 ? 12.650 20.730 13.680 1.00 44.88 105 GLU A N 1
ATOM 785 C CA . GLU A 1 105 ? 12.934 20.641 15.112 1.00 44.88 105 GLU A CA 1
ATOM 786 C C . GLU A 1 105 ? 12.683 22.015 15.756 1.00 44.88 105 GLU A C 1
ATOM 788 O O . GLU A 1 105 ? 13.091 23.036 15.184 1.00 44.88 105 GLU A O 1
ATOM 793 N N . PRO A 1 106 ? 11.983 22.089 16.904 1.00 50.59 106 PRO A N 1
ATOM 794 C CA . PRO A 1 106 ? 11.867 23.343 17.626 1.00 50.59 106 PRO A CA 1
ATOM 795 C C . PRO A 1 106 ? 13.282 23.788 17.994 1.00 50.59 106 PRO A C 1
ATOM 797 O O . PRO A 1 106 ? 14.008 23.054 18.662 1.00 50.59 106 PRO A O 1
ATOM 800 N N . GLY A 1 107 ? 13.676 24.957 17.486 1.00 57.44 107 GLY A N 1
ATOM 801 C CA . GLY A 1 107 ? 14.993 25.535 17.722 1.00 57.44 107 GLY A CA 1
ATOM 802 C C . GLY A 1 107 ? 15.336 25.531 19.210 1.00 57.44 107 GLY A C 1
ATOM 803 O O . GLY A 1 107 ? 14.516 25.943 20.035 1.00 57.44 107 GLY A O 1
ATOM 804 N N . ALA A 1 108 ? 16.527 25.010 19.503 1.00 46.47 108 ALA A N 1
ATOM 805 C CA . ALA A 1 108 ? 17.186 25.067 20.801 1.00 46.47 108 ALA A CA 1
ATOM 806 C C . ALA A 1 108 ? 17.461 26.510 21.250 1.00 46.47 108 ALA A C 1
ATOM 808 O O . ALA A 1 108 ? 17.687 27.374 20.368 1.00 46.47 108 ALA A O 1
#

Secondary structure (DSSP, 8-state):
-HHHHHHHHHHTS--SSTTSGGG-----SHHHHHHHHHHHH-TT--S-HHHHHHHHTS--SGGG--SHHHHHHHHHHHHHHHHHHTS-GGGGGGG----PPPPPPPP-

Organism: NCBI:txid2528023

Foldseek 3Di:
DVVVVVLCCCQVVVDDDPCPNLQDAAQQAQQLLVLLVVLLVDPPQQADNVLSVLLNPQQGGPVRDPDDVSVVSNLVSLCSSCVSRVHGRHCSNVSGRDDDDDPDDDDD

Sequence (108 aa):
MLNVYLKTAAYVGDLGRPGLRDVLHPPIDGGLWSGLSELAASPKRKVSPEVLARLLQLNGPINGITDYPAYLQIITACRNVALGEGCSLIELEQFWLGSATPPSEPGA

Radius of gyration: 15.0 Å; Cα contacts (8 Å, |Δi|>4): 111; chains: 1; bounding box: 31×35×43 Å

pLDDT: mean 84.5, std 13.88, range [44.88, 97.0]